Protein AF-A0A1V5S1K6-F1 (afdb_monomer)

Foldseek 3Di:
DQADQQDEEEAEAPEPPDDPPDPDHDDVVVVLVVLLNDNYKYKYKYQADKPVDGPDDPRPPSNAPDKDWADWDFPPVCPVPPDGMTDIIIIGID

pLDDT: mean 83.22, std 14.78, range [50.97, 97.5]

Nearest PDB structures (foldseek):
  1yf3-assembly1_A  TM=3.964E-01  e=2.926E-01  Tequatrovirus T4
  5t7o-assembly2_C  TM=2.983E-01  e=7.046E+00  Trypanosoma cruzi strain CL Brener
  5t7o-assembly1_A  TM=2.992E-01  e=8.023E+00  Trypanosoma cruzi strain CL Brener

Solvent-accessible surface area (backbone atoms only — not comparable to full-atom values): 5778 Å² total; per-residue (Å²): 131,69,80,43,66,88,40,79,46,80,42,76,63,90,46,91,85,58,88,77,83,53,102,70,81,79,66,58,68,64,49,50,59,55,55,69,74,47,60,29,39,38,40,35,48,42,44,24,33,46,79,88,47,82,54,60,61,87,69,66,70,89,70,34,82,45,79,48,69,49,77,74,39,74,46,73,85,47,62,86,68,85,55,93,43,40,34,24,42,26,37,37,32,78

Radius of gyration: 14.81 Å; Cα contacts (8 Å, |Δi|>4): 150; chains: 1; bounding box: 41×25×33 Å

Structure (mmCIF, N/CA/C/O backbone):
data_AF-A0A1V5S1K6-F1
#
_entry.id   AF-A0A1V5S1K6-F1
#
loop_
_atom_site.group_PDB
_atom_site.id
_atom_site.type_symbol
_atom_site.label_atom_id
_atom_site.label_alt_id
_atom_site.label_comp_id
_atom_site.label_asym_id
_atom_site.label_entity_id
_atom_site.label_seq_id
_atom_site.pdbx_PDB_ins_code
_atom_site.Cartn_x
_atom_site.Cartn_y
_atom_site.Cartn_z
_atom_site.occupancy
_atom_site.B_iso_or_equiv
_atom_site.auth_seq_id
_atom_site.auth_comp_id
_atom_site.auth_asym_id
_atom_site.auth_atom_id
_atom_site.pdbx_PDB_model_num
ATOM 1 N N . MET A 1 1 ? -11.000 -14.340 8.269 1.00 57.34 1 MET A N 1
ATOM 2 C CA . MET A 1 1 ? -11.104 -12.899 8.568 1.00 57.34 1 MET A CA 1
ATOM 3 C C . MET A 1 1 ? -10.311 -12.675 9.838 1.00 57.34 1 MET A C 1
ATOM 5 O O . MET A 1 1 ? -10.509 -13.456 10.760 1.00 57.34 1 MET A O 1
ATOM 9 N N . TYR A 1 2 ? -9.386 -11.716 9.866 1.00 64.06 2 TYR A N 1
ATOM 10 C CA . TYR A 1 2 ? -8.772 -11.305 11.127 1.00 64.06 2 TYR A CA 1
ATOM 11 C C . TYR A 1 2 ? -9.655 -10.184 11.682 1.00 64.06 2 TYR A C 1
ATOM 13 O O . TYR A 1 2 ? -9.689 -9.084 11.135 1.00 64.06 2 TYR A O 1
ATOM 21 N N . ASP A 1 3 ? -10.503 -10.513 12.653 1.00 66.25 3 ASP A N 1
ATOM 22 C CA . ASP A 1 3 ? -11.692 -9.727 13.006 1.00 66.25 3 ASP A CA 1
ATOM 23 C C . ASP A 1 3 ? -11.547 -8.903 14.294 1.00 66.25 3 ASP A C 1
ATOM 25 O O . ASP A 1 3 ? -12.530 -8.314 14.753 1.00 66.25 3 ASP A O 1
ATOM 29 N N . SER A 1 4 ? -10.331 -8.831 14.838 1.00 81.69 4 SER A N 1
ATOM 30 C CA . SER A 1 4 ? -10.001 -8.033 16.017 1.00 81.69 4 SER A CA 1
ATOM 31 C C . SER A 1 4 ? -9.291 -6.733 15.638 1.00 81.69 4 SER A C 1
ATOM 33 O O . SER A 1 4 ? -8.409 -6.734 14.774 1.00 81.69 4 SER A O 1
ATOM 35 N N . GLU A 1 5 ? -9.641 -5.644 16.327 1.00 87.25 5 GLU A N 1
ATOM 36 C CA . GLU A 1 5 ? -8.957 -4.343 16.249 1.00 87.25 5 GLU A CA 1
ATOM 37 C C . GLU A 1 5 ? -7.493 -4.426 16.715 1.00 87.25 5 GLU A C 1
ATOM 39 O O . GLU A 1 5 ? -6.655 -3.670 16.233 1.00 87.25 5 GLU A O 1
ATOM 44 N N . ASP A 1 6 ? -7.157 -5.414 17.553 1.00 90.31 6 ASP A N 1
ATOM 45 C CA . ASP A 1 6 ? -5.793 -5.663 18.042 1.00 90.31 6 ASP A CA 1
ATOM 46 C C . ASP A 1 6 ? -4.904 -6.400 17.021 1.00 90.31 6 ASP A C 1
ATOM 48 O O . ASP A 1 6 ? -3.752 -6.742 17.303 1.00 90.31 6 ASP A O 1
ATOM 52 N N . THR A 1 7 ? -5.433 -6.703 15.832 1.00 91.94 7 THR A N 1
ATOM 53 C CA . THR A 1 7 ? -4.661 -7.370 14.779 1.00 91.94 7 THR A CA 1
A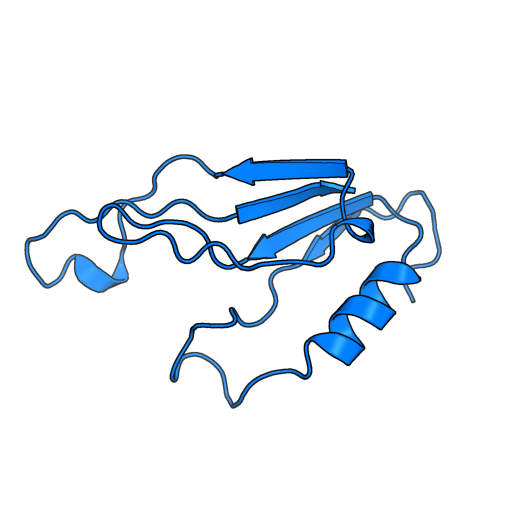TOM 54 C C . THR A 1 7 ? -3.763 -6.364 14.070 1.00 91.94 7 THR A C 1
ATOM 56 O O . THR A 1 7 ? -4.228 -5.330 13.597 1.00 91.94 7 THR A O 1
ATOM 59 N N . TYR A 1 8 ? -2.494 -6.731 13.898 1.00 93.06 8 TYR A N 1
ATOM 60 C CA . TYR A 1 8 ? -1.547 -6.022 13.044 1.00 93.06 8 TYR A CA 1
ATOM 61 C C . TYR A 1 8 ? -1.203 -6.893 11.838 1.00 93.06 8 TYR A C 1
ATOM 63 O O . TYR A 1 8 ? -0.685 -8.000 11.995 1.00 93.06 8 TYR A O 1
ATOM 71 N N . LEU A 1 9 ? -1.495 -6.402 10.636 1.00 94.38 9 LEU A N 1
ATOM 72 C CA . LEU A 1 9 ? -1.226 -7.110 9.387 1.00 94.38 9 LEU A CA 1
ATOM 73 C C . LEU A 1 9 ? -0.097 -6.427 8.613 1.00 94.38 9 LEU A C 1
ATOM 75 O O . LEU A 1 9 ? -0.091 -5.210 8.431 1.00 94.38 9 LEU A O 1
ATOM 79 N N . TYR A 1 10 ? 0.830 -7.231 8.101 1.00 95.06 10 TYR A N 1
ATOM 80 C CA . TYR A 1 10 ? 1.764 -6.808 7.064 1.00 95.06 10 TYR A CA 1
ATOM 81 C C . TYR A 1 10 ? 1.403 -7.545 5.775 1.00 95.06 10 TYR A C 1
ATOM 83 O O . TYR A 1 10 ? 1.410 -8.776 5.744 1.00 95.06 10 TYR A O 1
ATOM 91 N N . LEU A 1 11 ? 1.015 -6.798 4.745 1.00 94.50 11 LEU A N 1
ATOM 92 C CA . LEU A 1 11 ? 0.511 -7.326 3.482 1.00 94.50 11 LEU A CA 1
ATOM 93 C C . LEU A 1 11 ? 1.561 -7.107 2.394 1.00 94.50 11 LEU A C 1
ATOM 95 O O . LEU A 1 11 ? 1.904 -5.964 2.111 1.00 94.50 11 LEU A O 1
ATOM 99 N N . ASP A 1 12 ? 2.019 -8.195 1.778 1.00 91.88 12 ASP A N 1
ATOM 100 C CA . ASP A 1 12 ? 3.021 -8.188 0.704 1.00 91.88 12 ASP A CA 1
ATOM 101 C C . ASP A 1 12 ? 2.521 -9.023 -0.496 1.00 91.88 12 ASP A C 1
ATOM 103 O O . ASP A 1 12 ? 2.984 -10.145 -0.728 1.00 91.88 12 ASP A O 1
ATOM 107 N N . PRO A 1 13 ? 1.455 -8.571 -1.189 1.00 90.25 13 PRO A N 1
ATOM 108 C CA . PRO A 1 13 ? 0.866 -9.305 -2.307 1.00 90.25 13 PRO A CA 1
ATOM 109 C C . PRO A 1 13 ? 1.779 -9.263 -3.543 1.00 90.25 13 PRO A C 1
ATOM 111 O O . PRO A 1 13 ? 2.659 -8.411 -3.625 1.00 90.25 13 PRO A O 1
ATOM 114 N N . PRO A 1 14 ? 1.538 -10.102 -4.567 1.00 86.50 14 PRO A N 1
ATOM 115 C CA . PRO A 1 14 ? 2.186 -9.954 -5.868 1.00 86.50 14 PRO A CA 1
ATOM 116 C C . PRO A 1 14 ? 2.043 -8.531 -6.420 1.00 86.50 14 PRO A C 1
ATOM 118 O O . PRO A 1 14 ? 0.932 -8.007 -6.472 1.00 86.50 14 PRO A O 1
ATOM 121 N N . TYR A 1 15 ? 3.151 -7.919 -6.83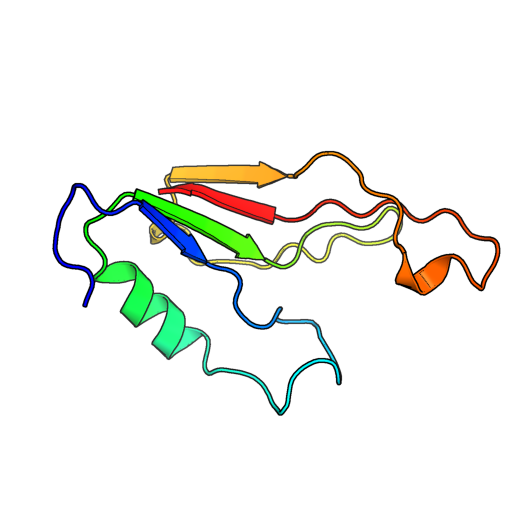9 1.00 81.44 15 TYR A N 1
ATOM 122 C CA . TYR A 1 15 ? 3.212 -6.522 -7.289 1.00 81.44 15 TYR A CA 1
ATOM 123 C C . TYR A 1 15 ? 2.640 -6.396 -8.706 1.00 81.44 15 TYR A C 1
ATOM 125 O O . TYR A 1 15 ? 2.877 -7.266 -9.554 1.00 81.44 15 TYR A O 1
ATOM 133 N N . ALA A 1 16 ? 1.934 -5.301 -8.989 1.00 77.00 16 ALA A N 1
ATOM 134 C CA . ALA A 1 16 ? 1.168 -5.121 -10.224 1.00 77.00 16 ALA A CA 1
ATOM 135 C C . ALA A 1 16 ? 2.037 -5.180 -11.487 1.00 77.00 16 ALA A C 1
ATOM 137 O O . ALA A 1 16 ? 1.582 -5.657 -12.526 1.00 77.00 16 ALA A O 1
ATOM 138 N N . ASN A 1 17 ? 3.299 -4.745 -11.399 1.00 70.06 17 ASN A N 1
ATOM 139 C CA . ASN A 1 17 ? 4.215 -4.715 -12.541 1.00 70.06 17 ASN A CA 1
ATOM 140 C C . ASN A 1 17 ? 5.202 -5.896 -12.584 1.00 70.06 17 ASN A C 1
ATOM 142 O O . ASN A 1 17 ? 6.228 -5.819 -13.264 1.00 70.06 17 ASN A O 1
ATOM 146 N N . THR A 1 18 ? 4.936 -6.999 -11.875 1.00 62.72 18 THR A N 1
ATOM 147 C CA . THR A 1 18 ? 5.838 -8.163 -11.882 1.00 62.72 18 THR A CA 1
ATOM 148 C C . THR A 1 18 ? 5.500 -9.154 -12.994 1.00 62.72 18 THR A C 1
ATOM 150 O O . THR A 1 18 ? 4.764 -10.120 -12.816 1.00 62.72 18 THR A O 1
ATOM 153 N N . SER A 1 19 ? 6.103 -8.969 -14.170 1.00 55.41 19 SER A N 1
ATOM 154 C CA . SER A 1 19 ? 6.096 -10.012 -15.199 1.00 55.41 19 SER A CA 1
ATOM 155 C C . SER A 1 19 ? 7.029 -11.164 -14.789 1.00 55.41 19 SER A C 1
ATOM 157 O O . SER A 1 19 ? 8.250 -11.037 -14.889 1.00 55.41 19 SER A O 1
ATOM 159 N N . GLY A 1 20 ? 6.461 -12.289 -14.341 1.00 55.81 20 GLY A N 1
ATOM 160 C CA . GLY A 1 20 ? 7.160 -13.581 -14.249 1.00 55.81 20 GLY A CA 1
ATOM 161 C C . GLY A 1 20 ? 7.751 -13.982 -12.891 1.00 55.81 20 GLY A C 1
ATOM 162 O O . GLY A 1 20 ? 8.426 -15.005 -12.832 1.00 55.81 20 GLY A O 1
ATOM 163 N N . MET A 1 21 ? 7.512 -13.226 -11.810 1.00 57.66 21 MET A N 1
ATOM 164 C CA . MET A 1 21 ? 7.974 -13.601 -10.457 1.00 57.66 21 MET A CA 1
ATOM 165 C C . MET A 1 21 ? 6.950 -14.451 -9.682 1.00 57.66 21 MET A C 1
ATOM 167 O O . MET A 1 21 ? 7.337 -15.266 -8.848 1.00 57.66 21 MET A O 1
ATOM 171 N N . TYR A 1 22 ? 5.660 -14.311 -9.998 1.00 59.50 22 TYR A N 1
ATOM 172 C CA . TYR A 1 22 ? 4.561 -15.072 -9.398 1.00 59.50 22 TYR A CA 1
ATOM 173 C C . TYR A 1 22 ? 3.866 -15.941 -10.454 1.00 59.50 22 TYR A C 1
ATOM 175 O O . TYR A 1 22 ? 3.865 -15.611 -11.643 1.00 59.50 22 TYR A O 1
ATOM 183 N N . TYR A 1 23 ? 3.274 -17.064 -10.031 1.00 53.03 23 TYR A N 1
ATOM 184 C CA . TYR A 1 23 ? 2.485 -17.937 -10.909 1.00 53.03 23 TYR A CA 1
ATOM 185 C C . TYR A 1 23 ? 1.120 -17.279 -11.193 1.00 53.03 23 TYR A C 1
ATOM 187 O O . TYR A 1 23 ? 0.109 -17.630 -10.590 1.00 53.03 23 TYR A O 1
ATOM 195 N N . GLY A 1 24 ? 1.115 -16.276 -12.077 1.00 63.50 24 GLY A N 1
ATOM 196 C CA . GLY A 1 24 ? -0.057 -15.464 -12.428 1.00 63.50 24 GLY A CA 1
ATOM 197 C C . GLY A 1 24 ? -0.152 -14.132 -11.674 1.00 63.50 24 GLY A C 1
ATOM 198 O O . GLY A 1 24 ? 0.733 -13.768 -10.901 1.00 63.50 24 GLY A O 1
ATOM 199 N N . SER A 1 25 ? -1.237 -13.398 -11.926 1.00 69.56 25 SER A N 1
ATOM 200 C CA . SER A 1 25 ? -1.636 -12.189 -11.197 1.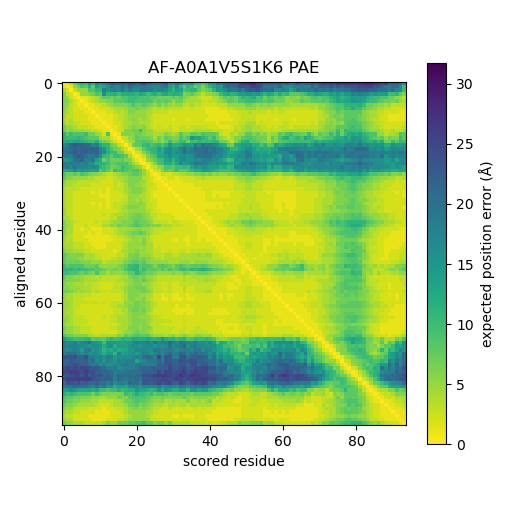00 69.56 25 SER A CA 1
ATOM 201 C C . SER A 1 25 ? -2.828 -12.497 -10.294 1.00 69.56 25 SER A C 1
ATOM 203 O O . SER A 1 25 ? -3.678 -13.314 -10.653 1.00 69.56 25 SER A O 1
ATOM 205 N N . ILE A 1 26 ? -2.924 -11.826 -9.147 1.00 84.38 26 ILE A N 1
ATOM 206 C CA . ILE A 1 26 ? -4.150 -11.859 -8.343 1.00 84.38 26 ILE A CA 1
ATOM 207 C C . ILE A 1 26 ? -5.185 -10.886 -8.915 1.00 84.38 26 ILE A C 1
ATOM 209 O O . ILE A 1 26 ? -4.836 -9.924 -9.599 1.00 84.38 26 ILE A O 1
ATOM 213 N N . ASP A 1 27 ? -6.458 -11.131 -8.620 1.00 88.19 27 ASP A N 1
ATOM 214 C CA . ASP A 1 27 ? -7.505 -10.138 -8.841 1.00 88.19 27 ASP A CA 1
ATOM 215 C C . ASP A 1 27 ? -7.390 -9.061 -7.755 1.00 88.19 27 ASP A C 1
ATOM 217 O O . ASP A 1 27 ? -7.739 -9.280 -6.590 1.00 88.19 27 ASP A O 1
ATOM 221 N N . TYR A 1 28 ? -6.846 -7.905 -8.135 1.00 89.31 28 TYR A N 1
ATOM 222 C CA . TYR A 1 28 ? -6.651 -6.801 -7.205 1.00 89.31 28 TYR A CA 1
ATOM 223 C C . TYR A 1 28 ? -7.965 -6.220 -6.698 1.00 89.31 28 TYR A C 1
ATOM 225 O O . TYR A 1 28 ? -7.992 -5.776 -5.558 1.00 89.31 28 TYR A O 1
ATOM 233 N N . GLU A 1 29 ? -9.050 -6.256 -7.473 1.00 92.00 29 GLU A N 1
ATOM 234 C CA . GLU A 1 29 ? -10.330 -5.724 -7.003 1.00 92.00 29 GLU A CA 1
ATOM 235 C C . GLU A 1 29 ? -10.864 -6.570 -5.846 1.00 92.00 29 GLU A C 1
ATOM 237 O O . GLU A 1 29 ? -11.216 -6.042 -4.793 1.00 92.00 29 GLU A O 1
ATOM 242 N N . GLN A 1 30 ? -10.802 -7.897 -5.982 1.00 93.38 30 GLN A N 1
ATOM 243 C CA . GLN A 1 30 ? -11.142 -8.805 -4.883 1.00 93.38 30 GLN A CA 1
ATOM 244 C C . GLN A 1 30 ? -10.227 -8.611 -3.667 1.00 93.38 30 GLN A C 1
ATOM 246 O O . GLN A 1 30 ? -10.687 -8.684 -2.525 1.00 93.38 30 GLN A O 1
ATOM 251 N N . PHE A 1 31 ? -8.938 -8.345 -3.888 1.00 94.69 31 PHE A N 1
ATOM 252 C CA . PHE A 1 31 ? -8.003 -8.058 -2.803 1.00 94.69 31 PHE A CA 1
ATOM 253 C C . PHE A 1 31 ? -8.324 -6.735 -2.088 1.00 94.69 31 PHE A C 1
ATOM 255 O O . PHE A 1 31 ? -8.298 -6.689 -0.858 1.00 94.69 31 PHE A O 1
ATOM 262 N N . TRP A 1 32 ? -8.691 -5.682 -2.822 1.00 95.12 32 TRP A N 1
ATOM 263 C CA . TRP A 1 32 ? -9.118 -4.403 -2.248 1.00 95.12 32 TRP A CA 1
ATOM 264 C C . TRP A 1 32 ? -10.382 -4.559 -1.414 1.00 95.12 32 TRP A C 1
ATOM 266 O O . TRP A 1 32 ? -10.402 -4.117 -0.265 1.00 95.12 32 TRP A O 1
ATOM 276 N N . GLU A 1 33 ? -11.390 -5.260 -1.934 1.00 96.12 33 GLU A N 1
ATOM 277 C CA . GLU A 1 33 ? -12.607 -5.589 -1.186 1.00 96.12 33 GLU A CA 1
ATOM 278 C C . GLU A 1 33 ? -12.300 -6.375 0.094 1.00 96.12 33 GLU A C 1
ATOM 280 O O . GLU A 1 33 ? -12.839 -6.085 1.165 1.00 96.12 33 GLU A O 1
ATOM 285 N N . TRP A 1 34 ? -11.361 -7.322 0.028 1.00 95.00 34 TRP A N 1
ATOM 286 C CA . TRP A 1 34 ? -10.914 -8.040 1.215 1.00 95.00 34 TRP A CA 1
ATOM 287 C C . TRP A 1 34 ? -10.217 -7.119 2.227 1.00 95.00 34 TRP A C 1
ATOM 289 O O . TRP A 1 34 ? -10.478 -7.237 3.423 1.00 95.00 34 TRP A O 1
ATOM 299 N N . ILE A 1 35 ? -9.372 -6.178 1.794 1.00 95.00 35 ILE A N 1
ATOM 300 C CA . ILE A 1 35 ? -8.723 -5.223 2.706 1.00 95.00 35 ILE A CA 1
ATOM 301 C C . ILE A 1 35 ? -9.762 -4.317 3.389 1.00 95.00 35 ILE A C 1
ATOM 303 O O . ILE A 1 35 ? -9.652 -4.067 4.592 1.00 95.00 35 ILE A O 1
ATOM 307 N N . ARG A 1 36 ? -10.797 -3.857 2.664 1.00 94.56 36 ARG A N 1
ATOM 308 C CA . ARG A 1 36 ? -11.841 -2.954 3.198 1.00 94.56 36 ARG A CA 1
ATOM 309 C C . ARG A 1 36 ? -12.519 -3.502 4.446 1.00 94.56 36 ARG A C 1
ATOM 311 O O . ARG A 1 36 ? -12.815 -2.734 5.360 1.00 94.56 36 ARG A O 1
ATOM 318 N N . ILE A 1 37 ? -12.735 -4.816 4.494 1.00 94.31 37 ILE A N 1
ATOM 319 C CA . ILE A 1 37 ? -13.417 -5.475 5.611 1.00 94.31 37 ILE A CA 1
ATOM 320 C C . ILE A 1 37 ? -12.492 -5.799 6.796 1.00 94.31 37 ILE A C 1
ATOM 322 O O . ILE A 1 37 ? -12.982 -6.257 7.830 1.00 94.31 37 ILE A O 1
ATOM 326 N N . GLN A 1 38 ? -11.174 -5.581 6.688 1.00 92.62 38 GLN A N 1
ATOM 327 C CA . GLN A 1 38 ? -10.265 -5.776 7.821 1.00 92.62 38 GLN A CA 1
ATOM 328 C C . GLN A 1 38 ? -10.440 -4.651 8.850 1.00 92.62 38 GLN A C 1
ATOM 330 O O . GLN A 1 38 ? -10.499 -3.467 8.502 1.00 92.62 38 GLN A O 1
ATOM 335 N N . LYS A 1 39 ? -10.515 -5.039 10.128 1.00 90.19 39 LYS A N 1
ATOM 336 C CA . LYS A 1 39 ? -10.710 -4.113 11.256 1.00 90.19 39 LYS A CA 1
ATOM 337 C C . LYS A 1 39 ? -9.404 -3.649 11.897 1.00 90.19 39 LYS A C 1
ATOM 339 O O . LYS A 1 39 ? -9.348 -2.535 12.399 1.00 90.19 39 LYS A O 1
ATOM 344 N N . GLY A 1 40 ? -8.388 -4.509 11.893 1.00 90.38 40 GLY A N 1
ATOM 345 C CA . GLY A 1 40 ? -7.087 -4.225 12.488 1.00 90.38 40 GLY A CA 1
ATOM 346 C C . GLY A 1 40 ? -6.237 -3.253 11.671 1.00 90.38 40 GLY A C 1
ATOM 347 O O . GLY A 1 40 ? -6.525 -2.958 10.507 1.00 90.38 40 GLY A O 1
ATOM 348 N N . PHE A 1 41 ? -5.156 -2.793 12.294 1.00 94.25 41 PHE A N 1
ATOM 349 C CA . PHE A 1 41 ? -4.129 -1.983 11.650 1.00 94.25 41 PHE A CA 1
ATOM 350 C C . PHE A 1 41 ? -3.416 -2.788 10.561 1.00 94.25 41 PHE A C 1
ATOM 352 O O . PHE A 1 41 ? -3.121 -3.977 10.738 1.00 94.25 41 PHE A O 1
ATOM 359 N N . TYR A 1 42 ? -3.065 -2.135 9.455 1.00 95.94 42 TYR A N 1
ATOM 360 C CA . TYR A 1 42 ? -2.225 -2.775 8.452 1.00 95.94 42 TYR A CA 1
ATOM 361 C C . TYR A 1 42 ? -1.231 -1.845 7.780 1.00 95.94 42 TYR A C 1
ATOM 363 O O . TYR A 1 42 ? -1.421 -0.635 7.652 1.00 95.94 42 TYR A O 1
ATOM 371 N N . ILE A 1 43 ? -0.175 -2.484 7.286 1.00 97.38 43 ILE A N 1
ATOM 372 C CA . ILE A 1 43 ? 0.800 -1.914 6.369 1.00 97.38 43 ILE A CA 1
ATOM 373 C C . ILE A 1 43 ? 0.802 -2.788 5.118 1.00 97.38 43 ILE A C 1
ATOM 375 O O . ILE A 1 43 ? 1.012 -3.995 5.205 1.00 97.38 43 ILE A O 1
ATOM 379 N N . LEU A 1 44 ? 0.572 -2.174 3.964 1.00 96.50 44 LEU A N 1
ATOM 380 C CA . LEU A 1 44 ? 0.635 -2.815 2.655 1.00 96.50 44 LEU A CA 1
ATOM 381 C C . LEU A 1 44 ? 1.896 -2.350 1.921 1.00 96.50 44 LEU A C 1
ATOM 383 O O . LEU A 1 44 ? 2.005 -1.158 1.619 1.00 96.50 44 LEU A O 1
ATOM 387 N N . SER A 1 45 ? 2.814 -3.273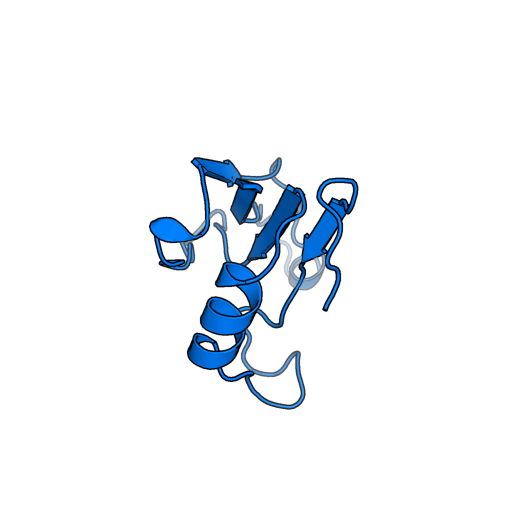 1.623 1.00 95.06 45 SER A N 1
ATOM 388 C CA . SER A 1 45 ? 3.905 -3.047 0.670 1.00 95.06 45 SER A CA 1
ATOM 389 C C . SER A 1 45 ? 3.435 -3.282 -0.757 1.00 95.06 45 SER A C 1
ATOM 391 O O . SER A 1 45 ? 2.667 -4.201 -1.038 1.00 95.06 45 SER A O 1
ATOM 393 N N . PHE A 1 46 ? 3.853 -2.402 -1.664 1.00 93.50 46 PHE A N 1
ATOM 394 C CA . PHE A 1 46 ? 3.510 -2.519 -3.076 1.00 93.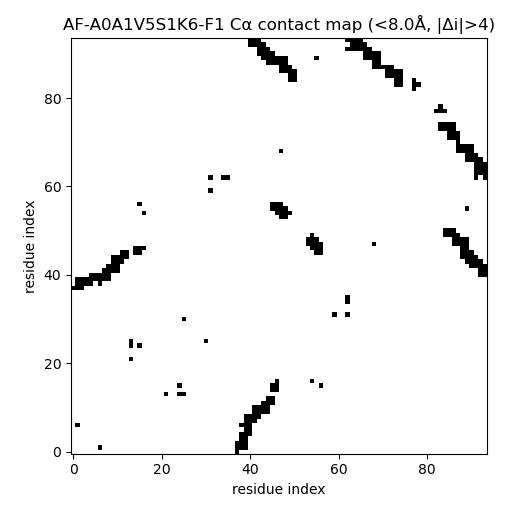50 46 PHE A CA 1
ATOM 395 C C . PHE A 1 46 ? 4.475 -1.750 -3.985 1.00 93.50 46 PHE A C 1
ATOM 397 O O . PHE A 1 46 ? 5.450 -1.148 -3.514 1.00 93.50 46 PHE A O 1
ATOM 404 N N . ASP A 1 47 ? 4.185 -1.738 -5.294 1.00 91.31 47 ASP A N 1
ATOM 405 C CA . ASP A 1 47 ? 4.999 -1.064 -6.302 1.00 91.31 47 ASP A CA 1
ATOM 406 C C . ASP A 1 47 ? 5.348 0.371 -5.882 1.00 91.31 47 ASP A C 1
ATOM 408 O O . ASP A 1 47 ? 4.493 1.181 -5.501 1.00 91.31 47 ASP A O 1
ATOM 412 N N . GLY A 1 48 ? 6.642 0.674 -5.936 1.00 90.69 48 GLY A N 1
ATOM 413 C CA . GLY A 1 48 ? 7.199 1.966 -5.567 1.00 90.69 48 GLY A CA 1
ATOM 414 C C . GLY A 1 48 ? 8.046 2.554 -6.684 1.00 90.69 48 GLY A C 1
ATOM 415 O O . GLY A 1 48 ? 7.708 2.479 -7.862 1.00 90.69 48 GLY A O 1
ATOM 416 N N . LYS A 1 49 ? 9.169 3.163 -6.324 1.00 91.62 49 LYS A N 1
ATOM 417 C CA . LYS A 1 49 ? 10.024 3.893 -7.262 1.00 91.62 49 LYS A CA 1
ATOM 418 C C . LYS A 1 49 ? 11.365 3.220 -7.421 1.00 91.62 49 LYS A C 1
ATOM 420 O O . LYS A 1 49 ? 11.943 2.713 -6.461 1.00 91.62 49 LYS A O 1
ATOM 425 N N . THR A 1 50 ? 11.903 3.311 -8.625 1.00 87.50 50 THR A N 1
ATOM 426 C CA . THR A 1 50 ? 13.329 3.135 -8.856 1.00 87.50 50 THR A CA 1
ATOM 427 C C . THR A 1 50 ? 13.975 4.490 -9.116 1.00 87.50 50 THR A C 1
ATOM 429 O O . THR A 1 50 ? 13.317 5.526 -9.203 1.00 87.50 50 THR A O 1
ATOM 432 N N . THR A 1 51 ? 15.296 4.502 -9.264 1.00 81.56 51 THR A N 1
ATOM 433 C CA . THR A 1 51 ? 16.024 5.723 -9.644 1.00 81.56 51 THR A CA 1
ATOM 434 C C . THR A 1 51 ? 15.621 6.230 -11.038 1.00 81.56 51 THR A C 1
ATOM 436 O O . THR A 1 51 ? 15.824 7.400 -11.341 1.00 81.56 51 THR A O 1
ATOM 439 N N . LYS A 1 52 ? 15.066 5.356 -11.888 1.00 84.25 52 LYS A N 1
ATOM 440 C CA . LYS A 1 52 ? 14.756 5.641 -13.295 1.00 84.25 52 LYS A CA 1
ATOM 441 C C . LYS A 1 52 ? 13.266 5.851 -13.556 1.00 84.25 52 LYS A C 1
ATOM 443 O O . LYS A 1 52 ? 12.925 6.520 -14.525 1.00 84.25 52 LYS A O 1
ATOM 448 N N . GLN A 1 53 ? 12.394 5.270 -12.733 1.00 88.12 53 GLN A N 1
ATOM 449 C CA . GLN A 1 53 ? 10.959 5.248 -12.990 1.00 88.12 53 GLN A CA 1
ATOM 450 C C . GLN A 1 53 ? 10.153 5.288 -11.694 1.00 88.12 53 GLN A C 1
ATOM 452 O O . GLN A 1 53 ? 10.522 4.671 -10.694 1.00 88.12 53 GLN A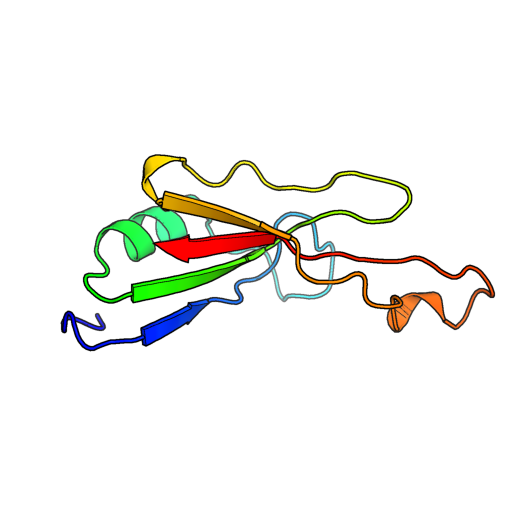 O 1
ATOM 457 N N . ASP A 1 54 ? 9.028 5.995 -11.736 1.00 90.62 54 ASP A N 1
ATOM 458 C CA . ASP A 1 54 ? 7.996 5.925 -10.712 1.00 90.62 54 ASP A CA 1
ATOM 459 C C . ASP A 1 54 ? 6.968 4.864 -11.124 1.00 90.62 54 ASP A C 1
ATOM 461 O O . ASP A 1 54 ? 6.228 5.068 -12.084 1.00 90.62 54 ASP A O 1
ATOM 465 N N . ASN A 1 55 ? 6.967 3.722 -10.435 1.00 89.69 55 ASN A N 1
ATOM 466 C CA . ASN A 1 55 ? 6.014 2.632 -10.654 1.00 89.69 55 ASN A CA 1
ATOM 467 C C . ASN A 1 55 ? 4.944 2.596 -9.555 1.00 89.69 55 ASN A C 1
ATOM 469 O O . ASN A 1 55 ? 4.264 1.586 -9.401 1.00 89.69 55 ASN A O 1
ATOM 473 N N . THR A 1 56 ? 4.800 3.677 -8.778 1.00 92.56 56 THR A N 1
ATOM 474 C CA . THR A 1 56 ? 3.838 3.750 -7.677 1.00 92.56 56 THR A CA 1
ATOM 475 C C . THR A 1 56 ? 2.436 3.422 -8.173 1.00 92.56 56 THR A C 1
ATOM 477 O O . THR A 1 56 ? 1.872 4.142 -8.998 1.00 92.56 56 THR A O 1
ATOM 480 N N . TYR A 1 57 ? 1.859 2.344 -7.650 1.00 91.62 57 TYR A N 1
ATOM 481 C CA . TYR A 1 57 ? 0.518 1.932 -8.042 1.00 91.62 57 TYR A CA 1
ATOM 482 C C . TYR A 1 57 ? -0.560 2.845 -7.453 1.00 91.62 57 TYR A C 1
ATOM 484 O O . TYR A 1 57 ? -0.456 3.307 -6.318 1.00 91.62 57 TYR A O 1
ATOM 492 N N . ALA A 1 58 ? -1.652 3.045 -8.186 1.00 92.00 58 ALA A N 1
ATOM 493 C CA . ALA A 1 58 ? -2.801 3.808 -7.715 1.00 92.00 58 ALA A CA 1
ATOM 494 C C . ALA A 1 58 ? -3.710 2.959 -6.802 1.00 92.00 58 ALA A C 1
ATOM 496 O O . ALA A 1 58 ? -4.831 2.622 -7.177 1.00 92.00 58 ALA A O 1
ATOM 497 N N . VAL A 1 59 ? -3.231 2.609 -5.601 1.00 94.69 59 VAL A N 1
ATOM 498 C CA . VAL A 1 59 ? -4.062 1.932 -4.586 1.00 94.69 59 VAL A CA 1
ATOM 499 C C . VAL A 1 59 ? -5.272 2.822 -4.245 1.00 94.69 59 VAL A C 1
ATOM 501 O O . VAL A 1 59 ? -5.088 4.038 -4.084 1.00 94.69 59 VAL A O 1
ATOM 504 N N . PRO A 1 60 ? -6.498 2.265 -4.136 1.00 96.75 60 PRO A N 1
ATOM 505 C CA . PRO A 1 60 ? -7.685 3.038 -3.779 1.00 96.75 60 PRO A CA 1
ATOM 506 C C . PRO A 1 60 ? -7.481 3.864 -2.501 1.00 96.75 60 PRO A C 1
ATOM 508 O O . PRO A 1 60 ? -6.976 3.374 -1.491 1.00 96.75 60 PRO A O 1
ATOM 511 N N . LYS A 1 61 ? -7.835 5.153 -2.556 1.00 96.50 61 LYS A N 1
ATOM 512 C CA . LYS A 1 61 ? -7.519 6.134 -1.499 1.00 96.50 61 LYS A CA 1
ATOM 513 C C . LYS A 1 61 ? -8.244 5.873 -0.182 1.00 96.50 61 LYS A C 1
ATOM 515 O O . LYS A 1 61 ? -7.787 6.332 0.855 1.00 96.50 61 LYS A O 1
ATOM 520 N N . ASP A 1 62 ? -9.356 5.153 -0.223 1.00 96.88 62 ASP A N 1
ATOM 521 C CA . ASP A 1 62 ? -10.116 4.730 0.951 1.00 96.88 62 ASP A CA 1
ATOM 522 C C . ASP A 1 62 ? -9.395 3.647 1.775 1.00 96.88 62 ASP A C 1
ATOM 524 O O . ASP A 1 62 ? -9.715 3.453 2.947 1.00 96.88 62 ASP A O 1
ATOM 528 N N . LEU A 1 63 ? -8.392 2.973 1.199 1.00 96.88 63 LEU A N 1
ATOM 529 C CA . LEU A 1 63 ? -7.645 1.895 1.853 1.00 96.88 63 LEU A CA 1
ATOM 530 C C . LEU A 1 63 ? -6.472 2.375 2.708 1.00 96.88 63 LEU A C 1
ATOM 532 O O . LEU A 1 63 ? -5.722 1.546 3.212 1.00 96.88 63 LEU A O 1
ATOM 536 N N . TYR A 1 64 ? -6.215 3.666 2.854 1.00 97.00 64 TYR A N 1
ATOM 537 C CA . TYR A 1 64 ? -5.093 4.097 3.681 1.00 97.00 64 TYR A CA 1
ATOM 538 C C . TYR A 1 64 ? -5.247 5.543 4.123 1.00 97.00 64 TYR A C 1
ATOM 540 O O . TYR A 1 64 ? -5.820 6.377 3.428 1.00 97.00 64 TYR A O 1
ATOM 548 N N . THR A 1 65 ? -4.676 5.857 5.279 1.00 97.25 65 THR A N 1
ATOM 549 C CA . THR A 1 65 ? -4.591 7.229 5.791 1.00 97.25 65 THR A CA 1
ATOM 550 C C . THR A 1 65 ? -3.246 7.862 5.447 1.00 97.25 65 THR A C 1
ATOM 552 O O . THR A 1 65 ? -3.140 9.084 5.320 1.00 97.25 65 THR A O 1
ATOM 555 N N . LYS A 1 66 ? -2.210 7.036 5.243 1.00 97.50 66 LYS A N 1
ATOM 556 C CA . LYS A 1 66 ? -0.850 7.488 4.945 1.00 97.50 66 LYS A CA 1
ATOM 557 C C . LYS A 1 66 ? -0.170 6.617 3.889 1.00 97.50 66 LYS A C 1
ATOM 559 O O . LYS A 1 66 ? -0.260 5.396 3.926 1.00 97.50 66 LYS A O 1
ATOM 564 N N . HIS A 1 67 ? 0.560 7.257 2.978 1.00 97.25 67 HIS A N 1
ATOM 565 C CA . HIS A 1 67 ? 1.446 6.602 2.011 1.00 97.25 67 HIS A CA 1
ATOM 566 C C . HIS A 1 67 ? 2.863 7.148 2.178 1.00 97.25 67 HIS A C 1
ATOM 568 O O . HIS A 1 67 ? 3.066 8.364 2.178 1.00 97.25 67 HIS A O 1
ATOM 574 N N . ILE A 1 68 ? 3.833 6.254 2.369 1.00 96.25 68 ILE A N 1
ATOM 575 C CA . ILE A 1 68 ? 5.258 6.585 2.492 1.00 96.25 68 ILE A CA 1
ATOM 576 C C . ILE A 1 68 ? 6.096 5.697 1.577 1.00 96.25 68 ILE A C 1
ATOM 578 O O . ILE A 1 68 ? 5.639 4.648 1.136 1.00 96.25 68 ILE A O 1
ATOM 582 N N . TYR A 1 69 ? 7.342 6.103 1.337 1.00 94.50 69 TYR A N 1
ATOM 583 C CA . TYR A 1 69 ? 8.333 5.267 0.667 1.00 94.50 69 TYR A CA 1
ATOM 584 C C . TYR A 1 69 ? 9.346 4.732 1.675 1.00 94.50 69 TYR A C 1
ATOM 586 O O . TYR A 1 69 ? 9.752 5.462 2.586 1.00 94.50 69 TYR A O 1
ATOM 594 N N . THR A 1 70 ? 9.777 3.484 1.504 1.00 89.75 70 THR A N 1
ATOM 595 C CA . THR A 1 70 ? 10.895 2.931 2.278 1.00 89.75 70 THR A CA 1
ATOM 596 C C . THR A 1 70 ? 12.211 3.627 1.927 1.00 89.75 70 THR A C 1
ATOM 598 O O . THR A 1 70 ? 12.340 4.316 0.906 1.00 89.75 70 THR A O 1
ATOM 601 N N . SER A 1 71 ? 13.213 3.481 2.798 1.00 80.56 71 SER A N 1
ATOM 602 C CA . SER A 1 71 ? 14.560 3.959 2.499 1.00 80.56 71 SER A CA 1
ATOM 603 C C . SER A 1 71 ? 15.116 3.236 1.269 1.00 80.56 71 SER A C 1
ATOM 605 O O . SER A 1 71 ? 14.865 2.056 1.039 1.00 80.56 71 SER A O 1
ATOM 607 N N . LYS A 1 72 ? 15.872 3.974 0.453 1.00 73.06 72 LYS A N 1
ATOM 608 C CA . LYS A 1 72 ? 16.439 3.488 -0.808 1.00 73.06 72 LYS A CA 1
ATOM 609 C C . LYS A 1 72 ? 17.340 2.269 -0.571 1.00 73.06 72 LYS A C 1
ATOM 611 O O . LYS A 1 72 ? 18.451 2.421 -0.067 1.00 73.06 72 LYS A O 1
ATOM 616 N N . ALA A 1 73 ? 16.892 1.089 -0.987 1.00 68.00 73 ALA A N 1
ATOM 617 C CA . ALA A 1 73 ? 17.685 -0.134 -0.994 1.00 68.00 73 ALA A CA 1
ATOM 618 C C . ALA A 1 73 ? 18.378 -0.318 -2.353 1.00 68.00 73 ALA A C 1
ATOM 620 O O . ALA A 1 73 ? 17.861 0.096 -3.392 1.00 68.00 73 ALA A O 1
ATOM 621 N N . ILE A 1 74 ? 19.559 -0.939 -2.365 1.00 64.62 74 ILE A N 1
ATOM 622 C CA . ILE A 1 74 ? 20.239 -1.313 -3.614 1.00 64.62 74 ILE A CA 1
ATOM 623 C C . ILE A 1 74 ? 19.527 -2.542 -4.187 1.00 64.62 74 ILE A C 1
ATOM 625 O O . ILE A 1 74 ? 19.426 -3.562 -3.505 1.00 64.62 74 ILE A O 1
ATOM 629 N N . SER A 1 75 ? 19.074 -2.475 -5.442 1.00 61.94 75 SER A N 1
ATOM 630 C CA . SER A 1 75 ? 18.458 -3.621 -6.121 1.00 61.94 75 SER A CA 1
ATOM 631 C C . SER A 1 75 ? 19.442 -4.796 -6.207 1.00 61.94 75 SER A C 1
ATOM 633 O O . SER A 1 75 ? 20.415 -4.759 -6.964 1.00 61.94 75 SER A O 1
ATOM 635 N N . GLY A 1 76 ? 19.185 -5.864 -5.444 1.00 57.19 76 GLY A N 1
ATOM 636 C CA . GLY A 1 76 ? 20.010 -7.078 -5.453 1.00 57.19 76 GLY A CA 1
ATOM 637 C C . GLY A 1 76 ? 20.006 -7.796 -6.807 1.00 57.19 76 GLY A C 1
ATOM 638 O O . GLY A 1 76 ? 21.020 -8.362 -7.207 1.00 57.19 76 GLY A O 1
ATOM 639 N N . PHE A 1 77 ? 18.901 -7.691 -7.552 1.00 58.25 77 PHE A N 1
ATOM 640 C CA . PHE A 1 77 ? 18.700 -8.367 -8.837 1.00 58.25 77 PHE A CA 1
ATOM 641 C C . PHE A 1 77 ? 19.558 -7.776 -9.968 1.00 58.25 77 PHE A C 1
ATOM 643 O O . PHE A 1 77 ? 20.018 -8.498 -10.849 1.00 58.25 77 PHE A O 1
ATOM 650 N N . ARG A 1 78 ? 19.830 -6.462 -9.939 1.00 54.06 78 ARG A N 1
ATOM 651 C CA . ARG A 1 78 ? 20.635 -5.764 -10.966 1.00 54.06 78 ARG A CA 1
ATOM 652 C C . ARG A 1 78 ? 22.113 -5.605 -10.602 1.00 54.06 78 ARG A C 1
ATOM 654 O O . ARG A 1 78 ? 22.888 -5.079 -11.401 1.00 54.06 78 ARG A O 1
ATOM 661 N N . LYS A 1 79 ? 22.540 -6.144 -9.455 1.00 50.97 79 LYS A N 1
ATOM 662 C CA . LYS A 1 79 ? 23.944 -6.136 -9.010 1.00 50.97 79 LYS A CA 1
ATOM 663 C C . LYS A 1 79 ? 24.885 -6.890 -9.967 1.00 50.97 79 LYS A C 1
ATOM 665 O O . LYS A 1 79 ? 26.081 -6.616 -9.970 1.00 50.97 79 LYS A O 1
ATOM 670 N N . LEU A 1 80 ? 24.350 -7.762 -10.83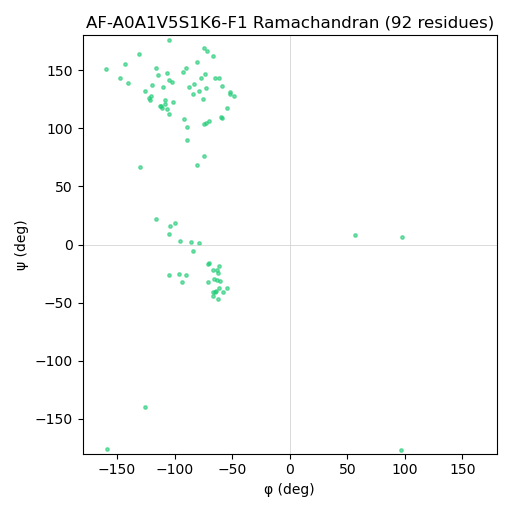0 1.00 54.09 80 LEU A N 1
ATOM 671 C CA . LEU A 1 80 ? 25.105 -8.432 -11.897 1.00 54.09 80 LEU A CA 1
ATOM 672 C C . LEU A 1 80 ? 25.539 -7.507 -13.058 1.00 54.09 80 LEU A C 1
ATOM 674 O O . LEU A 1 80 ? 26.430 -7.888 -13.810 1.00 54.09 80 LEU A O 1
ATOM 678 N N . HIS A 1 81 ? 24.970 -6.300 -13.205 1.00 54.25 81 HIS A N 1
ATOM 679 C CA . HIS A 1 81 ? 25.168 -5.445 -14.392 1.00 54.25 81 HIS A CA 1
ATOM 680 C C . HIS A 1 81 ? 25.876 -4.093 -14.145 1.00 54.25 81 HIS A C 1
ATOM 682 O O . HIS A 1 81 ? 25.752 -3.184 -14.960 1.00 54.25 81 HIS A O 1
ATOM 688 N N . GLN A 1 82 ? 26.640 -3.936 -13.055 1.00 57.00 82 GLN A N 1
ATOM 689 C CA . GLN A 1 82 ? 27.445 -2.727 -12.742 1.00 57.00 82 GLN A CA 1
ATOM 690 C C . GLN A 1 82 ? 26.678 -1.383 -12.672 1.00 57.00 82 GLN A C 1
ATOM 692 O O . GLN A 1 82 ? 27.297 -0.333 -12.517 1.00 57.00 82 GLN A O 1
ATOM 697 N N . GLN A 1 83 ? 25.343 -1.380 -12.720 1.00 59.22 83 GLN A N 1
ATOM 698 C CA . GLN A 1 83 ? 24.528 -0.184 -12.492 1.00 59.22 83 GLN A CA 1
ATOM 699 C C . GLN A 1 83 ? 23.876 -0.253 -11.110 1.00 59.22 83 GLN A C 1
ATOM 701 O O . GLN A 1 83 ? 23.003 -1.084 -10.865 1.00 59.22 83 GLN A O 1
ATOM 706 N N . THR A 1 84 ? 24.292 0.635 -10.204 1.00 64.88 84 THR A N 1
ATOM 707 C CA . THR A 1 84 ? 23.640 0.809 -8.902 1.00 64.88 84 THR A CA 1
ATOM 708 C C . THR A 1 84 ? 22.277 1.453 -9.116 1.00 64.88 84 THR A C 1
ATOM 710 O O . THR A 1 84 ? 22.183 2.643 -9.407 1.00 64.88 84 THR A O 1
ATOM 713 N N . GLU A 1 85 ? 21.214 0.667 -8.979 1.00 70.44 85 GLU A N 1
ATOM 714 C CA . GLU A 1 85 ? 19.848 1.176 -8.987 1.00 70.44 85 GLU A CA 1
ATOM 715 C C . GLU A 1 85 ? 19.261 1.095 -7.586 1.00 70.44 85 GLU A C 1
ATOM 717 O O . GLU A 1 85 ? 19.234 0.030 -6.962 1.00 70.44 85 GLU A O 1
ATOM 722 N N . TYR A 1 86 ? 18.802 2.245 -7.103 1.00 80.75 86 TYR A N 1
ATOM 723 C CA . TYR A 1 86 ? 18.084 2.340 -5.847 1.00 80.75 86 TYR A CA 1
ATOM 724 C C . TYR A 1 86 ? 16.601 2.112 -6.086 1.00 80.75 86 TYR A C 1
ATOM 726 O O . TYR A 1 86 ? 16.029 2.694 -7.014 1.00 80.75 86 TYR A O 1
ATOM 734 N N . VAL A 1 87 ? 16.004 1.307 -5.218 1.00 83.94 87 VAL A N 1
ATOM 735 C CA . VAL A 1 87 ? 14.576 1.011 -5.185 1.00 83.94 87 VAL A CA 1
ATOM 736 C C . VAL A 1 87 ? 14.034 1.450 -3.831 1.00 83.94 87 VAL A C 1
ATOM 738 O O . VAL A 1 87 ? 14.676 1.256 -2.801 1.00 83.94 87 VAL A O 1
ATOM 741 N N . SER A 1 88 ? 12.869 2.078 -3.847 1.00 88.44 88 SER A N 1
ATOM 742 C CA . SER A 1 88 ? 12.071 2.379 -2.664 1.00 88.44 88 SER A CA 1
ATOM 743 C C . SER A 1 88 ? 10.678 1.820 -2.882 1.00 88.44 88 SER A C 1
ATOM 745 O O . SER A 1 88 ? 10.080 2.070 -3.927 1.00 88.44 88 SER A O 1
ATOM 747 N N . GLU A 1 89 ? 10.157 1.102 -1.905 1.00 90.56 89 GLU A N 1
ATOM 748 C CA . GLU A 1 89 ? 8.836 0.480 -1.960 1.00 90.56 89 GLU A CA 1
ATOM 749 C C . GLU A 1 89 ? 7.779 1.438 -1.428 1.00 90.56 89 GLU A C 1
ATOM 751 O O . GLU A 1 89 ? 8.082 2.297 -0.595 1.00 90.56 89 GLU A O 1
ATOM 756 N N . SER A 1 90 ? 6.547 1.299 -1.910 1.00 95.25 90 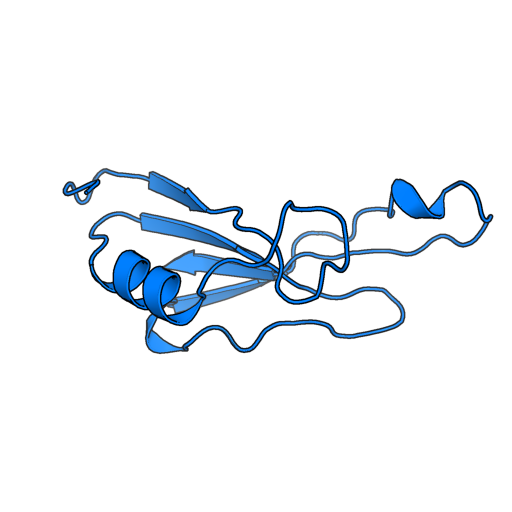SER A N 1
ATOM 757 C CA . SER A 1 90 ? 5.409 2.031 -1.361 1.00 95.25 90 SER A CA 1
ATOM 758 C C . SER A 1 90 ? 4.865 1.295 -0.148 1.00 95.25 90 SER A C 1
ATOM 760 O O . SER A 1 90 ? 4.564 0.112 -0.252 1.00 95.25 90 SER A O 1
ATOM 762 N N . LEU A 1 91 ? 4.682 2.003 0.966 1.00 96.94 91 LEU A N 1
ATOM 763 C CA . LEU A 1 91 ? 3.944 1.515 2.127 1.00 96.94 91 LEU A CA 1
ATOM 764 C C . LEU A 1 91 ? 2.656 2.319 2.300 1.00 96.94 91 LEU A C 1
ATOM 766 O O . LEU A 1 91 ? 2.703 3.534 2.522 1.00 96.94 91 LEU A O 1
ATOM 770 N N . TYR A 1 92 ? 1.521 1.632 2.226 1.00 97.19 92 TYR A N 1
ATOM 771 C CA . TYR A 1 92 ? 0.191 2.176 2.493 1.00 97.19 92 TYR A CA 1
ATOM 772 C C . TYR A 1 92 ? -0.253 1.739 3.888 1.00 97.19 92 TYR A C 1
ATOM 774 O O . TYR A 1 92 ? -0.263 0.548 4.189 1.00 97.19 92 TYR A O 1
ATOM 782 N N . ILE A 1 93 ? -0.572 2.702 4.749 1.00 97.25 93 ILE A N 1
ATOM 783 C CA . ILE A 1 93 ? -0.811 2.490 6.180 1.00 97.25 93 ILE A CA 1
ATOM 784 C C . ILE A 1 93 ? -2.230 2.95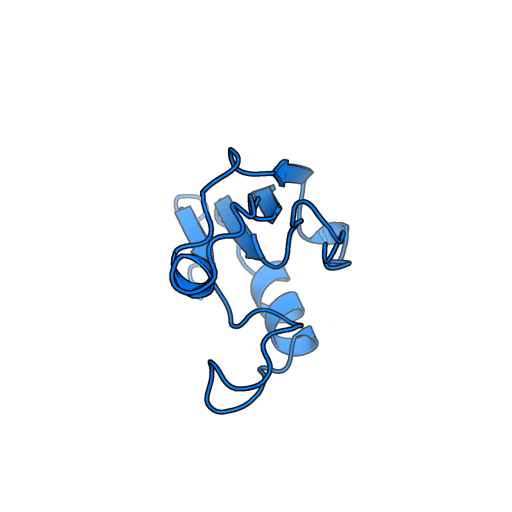2 6.514 1.00 97.25 93 ILE A C 1
ATOM 786 O O . ILE A 1 93 ? -2.593 4.088 6.177 1.00 97.25 93 ILE A O 1
ATOM 790 N N . LYS A 1 94 ? -3.010 2.086 7.168 1.00 93.38 94 LYS A N 1
ATOM 791 C CA . LYS A 1 94 ? -4.341 2.399 7.703 1.00 93.38 94 LYS A CA 1
ATOM 792 C C . LYS A 1 94 ? -4.294 2.493 9.216 1.00 93.38 94 LYS A C 1
ATOM 794 O O . LYS A 1 94 ? -3.820 1.522 9.838 1.00 93.38 94 LYS A O 1
#

Mean predicted aligned error: 7.08 Å

Secondary structure (DSSP, 8-state):
----TT-EEEE-PPPTT-SSSSSS---HHHHHHHHHT--SEEEEEEEEEESS-B------GGG-SEEEE---EE-STTGGGT---EEEEEEEE-

Sequence (94 aa):
MYDSEDTYLYLDPPYANTSGMYYGSIDYEQFWEWIRIQKGFYILSFDGKTTKQDNTYAVPKDLYTKHIYTSKAISGFRKLHQQTEYVSESLYIK